Protein AF-A0A969EVA2-F1 (afdb_monomer_lite)

Sequence (92 aa):
ALVEWGRVPAWGVFLILARELTIAGWRVSGQTVPGAAMWGKVKTVVQIIAIALLIAPLGERFQMLATVMFWLAVALTWISGGLYLLPRKSIA

Foldseek 3Di:
DLCVVVLDPPVLVVLLVVLVVVVVVCVVVVDDQPDPPPLVVVLVVLVVVLVCLSPDPDPPVSSVVSHVSSVVSSVSSVVVSVVSVDDPPPPD

Secondary structure (DSSP, 8-state):
-TTTTTSS-HHHHHHHHHHHHHHHHHHHTT------HHHHHHHHHHHHHHHHHHHS---HHHHHHHHHHHHHHHHHHHHHHHHHHSPP----

Radius of gyration: 15.47 Å; chains: 1; bounding box: 37×20×51 Å

pLDDT: mean 79.68, std 11.81, range [41.66, 92.56]

Structure (mmCIF, N/CA/C/O backbone):
data_AF-A0A969EVA2-F1
#
_entry.id   AF-A0A969EVA2-F1
#
loop_
_atom_site.group_PDB
_atom_site.id
_atom_site.type_symbol
_atom_site.label_atom_id
_atom_site.label_alt_id
_atom_site.label_comp_id
_atom_site.label_asym_id
_atom_site.label_entity_id
_atom_site.label_seq_id
_atom_site.pdbx_PDB_ins_code
_atom_site.Cartn_x
_atom_site.Cartn_y
_atom_site.Cartn_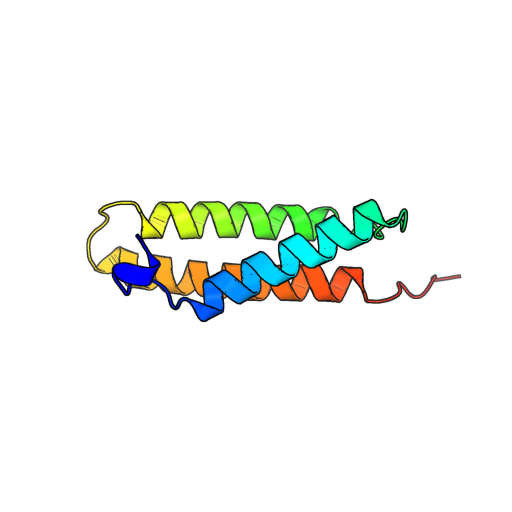z
_atom_site.occupancy
_atom_site.B_iso_or_equiv
_atom_site.auth_seq_id
_atom_site.auth_comp_id
_atom_site.auth_asym_id
_atom_site.auth_atom_id
_atom_site.pdbx_PDB_model_num
ATOM 1 N N . ALA A 1 1 ? -1.209 -6.238 14.702 1.00 61.81 1 ALA A N 1
ATOM 2 C CA . ALA A 1 1 ? -2.082 -5.116 15.110 1.00 61.81 1 ALA A CA 1
ATOM 3 C C . ALA A 1 1 ? -3.314 -4.941 14.207 1.00 61.81 1 ALA A C 1
ATOM 5 O O . ALA A 1 1 ? -4.355 -5.458 14.565 1.00 61.81 1 ALA A O 1
ATOM 6 N N . LEU A 1 2 ? -3.255 -4.284 13.031 1.00 67.94 2 LEU A N 1
ATOM 7 C CA . LEU A 1 2 ? -4.479 -3.960 12.250 1.00 67.94 2 LEU A CA 1
ATOM 8 C C . LEU A 1 2 ? -5.272 -5.184 11.746 1.00 67.94 2 LEU A C 1
ATOM 10 O O . LEU A 1 2 ? -6.500 -5.148 11.709 1.00 67.94 2 LEU A O 1
ATOM 14 N N . VAL A 1 3 ? -4.566 -6.258 11.383 1.00 71.00 3 VAL A N 1
ATOM 15 C CA . VAL A 1 3 ? -5.167 -7.545 10.991 1.00 71.00 3 VAL A CA 1
ATOM 16 C C . VAL A 1 3 ? -5.774 -8.264 12.201 1.00 71.00 3 VAL A C 1
ATOM 18 O O . VAL A 1 3 ? -6.884 -8.774 12.122 1.00 71.00 3 VAL A O 1
ATOM 21 N N . GLU A 1 4 ? -5.078 -8.254 13.339 1.00 71.25 4 GLU A N 1
ATOM 22 C CA . GLU A 1 4 ? -5.540 -8.870 14.596 1.00 71.25 4 GLU A CA 1
ATOM 23 C C . GLU A 1 4 ? -6.743 -8.132 15.195 1.00 71.25 4 GLU A C 1
ATOM 25 O O . GLU A 1 4 ? -7.600 -8.745 15.816 1.00 71.25 4 GLU A O 1
ATOM 30 N N . TRP A 1 5 ? -6.845 -6.822 14.963 1.00 75.69 5 TRP A N 1
ATOM 31 C CA . TRP A 1 5 ? -8.000 -6.002 15.335 1.00 75.69 5 TRP A CA 1
ATOM 32 C C . TRP A 1 5 ? -9.170 -6.121 14.348 1.00 75.69 5 TRP A C 1
A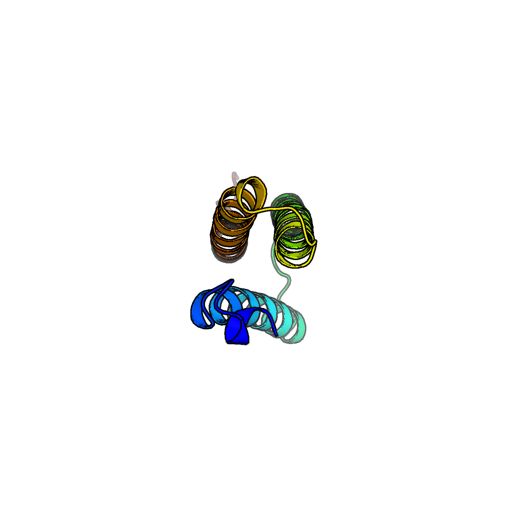TOM 34 O O . TRP A 1 5 ? -10.136 -5.369 14.460 1.00 75.69 5 TRP A O 1
ATOM 44 N N . GLY A 1 6 ? -9.077 -7.005 13.347 1.00 76.19 6 GLY A N 1
ATOM 45 C CA . GLY A 1 6 ? -10.141 -7.257 12.372 1.00 76.19 6 GLY A CA 1
ATOM 46 C C . GLY A 1 6 ? -10.464 -6.075 11.452 1.00 76.19 6 GLY A C 1
ATOM 47 O O . GLY A 1 6 ? -11.467 -6.108 10.746 1.00 76.19 6 GLY A O 1
ATOM 48 N N . ARG A 1 7 ? -9.633 -5.023 11.439 1.00 79.12 7 ARG A N 1
ATOM 49 C CA . ARG A 1 7 ? -9.889 -3.796 10.663 1.00 79.12 7 ARG A CA 1
ATOM 50 C C . ARG A 1 7 ? -9.620 -3.972 9.173 1.00 79.12 7 ARG A C 1
ATOM 52 O O . ARG A 1 7 ? -10.228 -3.294 8.350 1.00 79.12 7 ARG A O 1
ATOM 59 N N . VAL A 1 8 ? -8.694 -4.865 8.834 1.00 85.06 8 VAL A N 1
ATOM 60 C CA . VAL A 1 8 ? -8.359 -5.237 7.458 1.00 85.06 8 VAL A CA 1
ATOM 61 C C . VAL A 1 8 ? -8.078 -6.734 7.369 1.00 85.06 8 VAL A C 1
ATOM 63 O O . VAL A 1 8 ? -7.481 -7.302 8.287 1.00 85.06 8 VAL A O 1
ATOM 66 N N . PRO A 1 9 ? -8.459 -7.395 6.268 1.00 87.44 9 PRO A N 1
ATOM 67 C CA . PRO A 1 9 ? -8.179 -8.809 6.097 1.00 87.44 9 PRO A CA 1
ATOM 68 C C . PRO A 1 9 ? -6.688 -9.065 5.851 1.00 87.44 9 PRO A C 1
ATOM 70 O O . PRO A 1 9 ? -6.047 -8.384 5.045 1.00 87.44 9 PRO A O 1
ATOM 73 N N . ALA A 1 10 ? -6.156 -10.117 6.481 1.00 87.31 10 ALA A N 1
ATOM 74 C CA . ALA A 1 10 ? -4.760 -10.540 6.338 1.00 87.31 10 ALA A CA 1
ATOM 75 C C . ALA A 1 10 ? -4.355 -10.756 4.871 1.00 87.31 10 ALA A C 1
ATOM 77 O O . ALA A 1 10 ? -3.273 -10.354 4.447 1.00 87.31 10 ALA A O 1
ATOM 78 N N . TRP A 1 11 ? -5.251 -11.347 4.078 1.00 89.31 11 TRP A N 1
ATOM 79 C CA . TRP A 1 11 ? -4.989 -11.650 2.674 1.00 89.31 11 TRP A CA 1
ATOM 80 C C . TRP A 1 11 ? -4.837 -10.386 1.816 1.00 89.31 11 TRP A C 1
ATOM 82 O O . TRP A 1 11 ? -4.011 -10.369 0.911 1.00 89.31 11 TRP A O 1
ATOM 92 N N . GLY A 1 12 ? -5.551 -9.297 2.124 1.00 88.06 12 GLY A N 1
ATOM 93 C CA . GLY A 1 12 ? -5.388 -8.024 1.413 1.00 88.06 12 GLY A CA 1
ATOM 94 C C . GLY A 1 12 ? -4.011 -7.402 1.665 1.00 88.06 12 GLY A C 1
ATOM 95 O O . GLY A 1 12 ? -3.363 -6.907 0.743 1.00 88.06 12 GLY A O 1
ATOM 96 N N . VAL A 1 13 ? -3.519 -7.501 2.904 1.00 88.50 13 VAL A N 1
ATOM 97 C CA . VAL A 1 13 ? -2.162 -7.067 3.271 1.00 88.50 13 VAL A CA 1
ATOM 98 C C . VAL A 1 13 ? -1.112 -7.940 2.580 1.00 88.50 13 VAL A C 1
ATOM 100 O O . VAL A 1 13 ? -0.151 -7.417 2.015 1.00 88.50 13 VAL A O 1
ATOM 103 N N . PHE A 1 14 ? -1.322 -9.258 2.559 1.00 90.8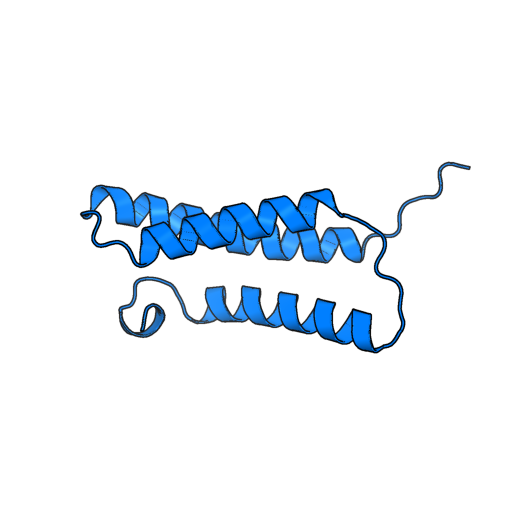8 14 PHE A N 1
ATOM 104 C CA . PHE A 1 14 ? -0.458 -10.197 1.845 1.00 90.88 14 PHE A CA 1
ATOM 105 C C . PHE A 1 14 ? -0.351 -9.862 0.352 1.00 90.88 14 PHE A C 1
ATOM 107 O O . PHE A 1 14 ? 0.754 -9.818 -0.180 1.00 90.88 14 PHE A O 1
ATOM 114 N N . LEU A 1 15 ? -1.467 -9.553 -0.314 1.00 89.44 15 LEU A N 1
ATOM 115 C CA . LEU A 1 15 ? -1.486 -9.162 -1.726 1.00 89.44 15 LEU A CA 1
ATOM 116 C C . LEU A 1 15 ? -0.637 -7.913 -2.009 1.00 89.44 15 LEU A C 1
ATOM 118 O O . LEU A 1 15 ? 0.051 -7.858 -3.030 1.00 89.44 15 LEU A O 1
ATOM 122 N N . ILE A 1 16 ? -0.670 -6.919 -1.115 1.00 89.50 16 ILE A N 1
ATOM 123 C CA . ILE A 1 16 ? 0.176 -5.726 -1.232 1.00 89.50 16 ILE A CA 1
ATOM 124 C C . ILE A 1 16 ? 1.654 -6.112 -1.094 1.00 89.50 16 ILE A C 1
ATOM 126 O O . ILE A 1 16 ? 2.465 -5.761 -1.951 1.00 89.50 16 ILE A O 1
ATOM 130 N N . LEU A 1 17 ? 1.997 -6.867 -0.047 1.00 89.62 17 LEU A N 1
ATOM 131 C CA . LEU A 1 17 ? 3.376 -7.271 0.240 1.00 89.62 17 LEU A CA 1
ATOM 132 C C . LEU A 1 17 ? 3.974 -8.149 -0.861 1.00 89.62 17 LEU A C 1
ATOM 134 O O . LEU A 1 17 ? 5.090 -7.889 -1.307 1.00 89.62 17 LEU A O 1
ATOM 138 N N . ALA A 1 18 ? 3.228 -9.148 -1.336 1.00 89.75 18 ALA A N 1
ATOM 139 C CA . ALA A 1 18 ? 3.656 -10.046 -2.402 1.00 89.75 18 ALA A CA 1
ATOM 140 C C . ALA A 1 18 ? 4.027 -9.262 -3.668 1.00 89.75 18 ALA A C 1
ATOM 142 O O . ALA A 1 18 ? 5.076 -9.498 -4.275 1.00 89.75 18 ALA A O 1
ATOM 143 N N . ARG A 1 19 ? 3.213 -8.266 -4.037 1.00 86.19 19 ARG A N 1
ATOM 144 C CA . ARG A 1 19 ? 3.501 -7.396 -5.179 1.00 86.19 19 ARG A CA 1
ATOM 145 C C . ARG A 1 19 ? 4.759 -6.560 -4.949 1.00 86.19 19 ARG A C 1
ATOM 147 O O . ARG A 1 19 ? 5.599 -6.488 -5.847 1.00 86.19 19 ARG A O 1
ATOM 154 N N . GLU A 1 20 ? 4.892 -5.888 -3.803 1.00 84.38 20 GLU A N 1
ATOM 155 C CA . GLU A 1 20 ? 6.074 -5.052 -3.533 1.00 84.38 20 GLU A CA 1
ATOM 156 C C . GLU A 1 20 ? 7.366 -5.881 -3.542 1.00 84.38 20 GLU A C 1
ATOM 158 O O . GLU A 1 20 ? 8.346 -5.466 -4.163 1.00 84.38 20 GLU A O 1
ATOM 163 N N . LEU A 1 21 ? 7.338 -7.086 -2.961 1.00 88.12 21 LEU A N 1
ATOM 164 C CA . LEU A 1 21 ? 8.464 -8.018 -2.983 1.00 88.12 21 LEU A CA 1
ATOM 165 C C . LEU A 1 21 ? 8.789 -8.496 -4.402 1.00 88.12 21 LEU A C 1
ATOM 167 O O . LEU A 1 21 ? 9.959 -8.548 -4.768 1.00 88.12 21 LEU A O 1
ATOM 171 N N . THR A 1 22 ? 7.777 -8.780 -5.226 1.00 85.38 22 THR A N 1
ATOM 172 C CA . THR A 1 22 ? 7.973 -9.193 -6.627 1.00 85.38 22 THR A CA 1
ATOM 173 C C . THR A 1 22 ? 8.700 -8.113 -7.429 1.00 85.38 22 THR A C 1
ATOM 175 O O . THR A 1 22 ? 9.666 -8.403 -8.130 1.00 85.38 22 THR A O 1
ATOM 178 N N . ILE A 1 23 ? 8.291 -6.846 -7.298 1.00 80.38 23 ILE A N 1
ATOM 179 C CA . ILE A 1 23 ? 8.942 -5.732 -8.006 1.00 80.38 23 ILE A CA 1
ATOM 180 C C . ILE A 1 23 ? 10.336 -5.432 -7.441 1.00 80.38 23 ILE A C 1
ATOM 182 O O . ILE A 1 23 ? 11.242 -5.090 -8.204 1.00 80.38 23 ILE A O 1
ATOM 186 N N . ALA A 1 24 ? 10.532 -5.565 -6.127 1.00 84.19 24 ALA A N 1
ATOM 187 C CA . ALA A 1 24 ? 11.853 -5.447 -5.519 1.00 84.19 24 ALA A CA 1
ATOM 188 C C . ALA A 1 24 ? 12.800 -6.551 -6.022 1.00 84.19 24 ALA A C 1
ATOM 190 O O . ALA A 1 24 ? 13.900 -6.243 -6.474 1.00 84.19 24 ALA A O 1
ATOM 191 N N . GLY A 1 25 ? 12.350 -7.808 -6.037 1.00 84.94 25 GLY A N 1
ATOM 192 C CA . GLY A 1 25 ? 13.109 -8.947 -6.558 1.00 84.94 25 GLY A CA 1
ATOM 193 C C . GLY A 1 25 ? 13.442 -8.808 -8.045 1.00 84.94 25 GLY A C 1
ATOM 194 O O . GLY A 1 25 ? 14.576 -9.056 -8.446 1.00 84.94 25 GLY A O 1
ATOM 195 N N . TRP A 1 26 ? 12.499 -8.312 -8.851 1.00 80.25 26 TRP A N 1
ATOM 196 C CA . TRP A 1 26 ? 12.720 -8.025 -10.274 1.00 80.25 26 TRP A CA 1
ATOM 197 C C . TRP A 1 26 ? 13.816 -6.976 -10.499 1.00 80.25 26 TRP A C 1
ATOM 199 O O . TRP A 1 26 ? 14.625 -7.090 -11.413 1.00 80.25 26 TRP A O 1
ATOM 209 N N . ARG A 1 27 ? 13.887 -5.943 -9.654 1.00 77.00 27 ARG A N 1
ATOM 210 C CA . ARG A 1 27 ? 14.972 -4.954 -9.735 1.00 77.00 27 ARG A CA 1
ATOM 211 C C . ARG A 1 27 ? 16.328 -5.546 -9.372 1.00 77.00 27 ARG A C 1
ATOM 213 O O . ARG A 1 27 ? 17.325 -5.182 -9.987 1.00 77.00 27 ARG A O 1
ATOM 220 N N . VAL A 1 28 ? 16.362 -6.445 -8.390 1.00 83.94 28 VAL A N 1
ATOM 221 C CA . VAL A 1 28 ? 17.597 -7.118 -7.962 1.00 83.94 28 VAL A CA 1
ATOM 222 C C . VAL A 1 28 ? 18.144 -8.038 -9.058 1.00 83.94 28 VAL A C 1
ATOM 224 O O . VAL A 1 28 ? 19.357 -8.153 -9.188 1.00 83.94 28 VAL A O 1
ATOM 227 N N . SER A 1 29 ? 17.292 -8.627 -9.905 1.00 82.44 29 SER A N 1
ATOM 228 C CA . SER A 1 29 ? 17.732 -9.479 -11.023 1.00 82.44 29 SER A CA 1
ATOM 229 C C . SER A 1 29 ? 18.336 -8.715 -12.214 1.00 82.44 29 SER A C 1
ATOM 231 O O . SER A 1 29 ? 18.645 -9.321 -13.238 1.00 82.44 29 SER A O 1
ATOM 233 N N . GLY A 1 30 ? 18.518 -7.393 -12.107 1.00 71.94 30 GLY A N 1
ATOM 234 C CA . GLY A 1 30 ? 19.145 -6.567 -13.145 1.00 71.94 30 GLY A CA 1
ATOM 235 C C . GLY A 1 30 ? 18.227 -6.225 -14.319 1.00 71.94 30 GLY A C 1
ATOM 236 O O . GLY A 1 30 ? 18.654 -5.553 -15.257 1.00 71.94 30 GLY A O 1
ATOM 237 N N . GLN A 1 31 ? 16.957 -6.636 -14.276 1.00 69.88 31 GLN A N 1
ATOM 238 C CA . GLN A 1 31 ? 15.984 -6.246 -15.285 1.00 69.88 31 GLN A CA 1
ATOM 239 C C . GLN A 1 31 ? 15.468 -4.827 -15.014 1.00 69.88 31 GLN A C 1
ATOM 241 O O . GLN A 1 31 ? 14.882 -4.524 -13.969 1.00 69.88 31 GLN A O 1
ATOM 246 N N . THR A 1 32 ? 15.669 -3.935 -15.982 1.00 61.91 32 THR A N 1
ATOM 247 C CA . THR A 1 32 ? 15.154 -2.567 -15.947 1.00 61.91 32 THR A CA 1
ATOM 248 C C . THR A 1 32 ? 13.642 -2.576 -16.116 1.00 61.91 32 THR A C 1
ATOM 250 O O . THR A 1 32 ? 13.103 -2.781 -17.198 1.00 61.91 32 THR A O 1
ATOM 253 N N . VAL A 1 33 ? 12.941 -2.330 -15.011 1.00 62.88 33 VAL A N 1
ATOM 254 C CA . VAL A 1 33 ? 11.485 -2.184 -14.989 1.00 62.88 33 VAL A CA 1
ATOM 255 C C . VAL A 1 33 ? 11.088 -0.937 -15.805 1.00 62.88 33 VAL A C 1
ATOM 257 O O . VAL A 1 33 ? 11.456 0.173 -15.401 1.00 62.88 33 VAL A O 1
ATOM 260 N N . PRO A 1 34 ? 10.336 -1.070 -16.921 1.00 61.88 34 PRO A N 1
ATOM 261 C CA . PRO A 1 34 ? 9.929 0.064 -17.745 1.00 61.88 34 PRO A CA 1
ATOM 262 C C . PRO A 1 34 ? 9.132 1.080 -16.924 1.00 61.88 34 PRO A C 1
ATOM 264 O O . PRO A 1 34 ? 8.224 0.739 -16.165 1.00 61.88 34 PRO A O 1
ATOM 267 N N . GLY A 1 35 ? 9.502 2.354 -17.038 1.00 60.31 35 GLY A N 1
ATOM 268 C CA . GLY A 1 35 ? 9.048 3.408 -16.137 1.00 60.31 35 GLY A CA 1
ATOM 269 C C . GLY A 1 35 ? 7.562 3.756 -16.254 1.00 60.31 35 GLY A C 1
ATOM 270 O O . GLY A 1 35 ? 7.203 4.732 -16.904 1.00 60.31 35 GLY A O 1
ATOM 271 N N . ALA A 1 36 ? 6.698 3.068 -15.506 1.00 59.56 36 ALA A N 1
ATOM 272 C CA . ALA A 1 36 ? 5.365 3.556 -15.133 1.00 59.56 36 ALA A CA 1
ATOM 273 C C . ALA A 1 36 ? 5.441 4.496 -13.905 1.00 59.56 36 ALA A C 1
ATOM 275 O O . ALA A 1 36 ? 4.722 4.327 -12.918 1.00 59.56 36 ALA A O 1
ATOM 276 N N . ALA A 1 37 ? 6.360 5.472 -13.930 1.00 66.69 37 ALA A N 1
ATOM 277 C CA . ALA A 1 37 ? 6.757 6.282 -12.769 1.00 66.69 37 ALA A CA 1
ATOM 278 C C . ALA A 1 37 ? 5.593 7.011 -12.067 1.00 66.69 37 ALA A C 1
ATOM 280 O O . ALA A 1 37 ? 5.663 7.261 -10.866 1.00 66.69 37 ALA A O 1
ATOM 281 N N . MET A 1 38 ? 4.511 7.321 -12.787 1.00 72.75 38 MET A N 1
ATOM 282 C CA . MET A 1 38 ? 3.329 7.981 -12.221 1.00 72.75 38 MET A CA 1
ATOM 283 C C . MET A 1 38 ? 2.433 7.022 -11.426 1.00 72.75 38 MET A C 1
ATOM 285 O O . MET A 1 38 ? 2.025 7.348 -10.314 1.00 72.75 38 MET A O 1
ATOM 289 N N . TRP A 1 39 ? 2.198 5.805 -11.923 1.00 75.25 39 TRP A N 1
ATOM 290 C CA . TRP A 1 39 ? 1.362 4.805 -11.241 1.00 75.25 39 TRP A CA 1
ATOM 291 C C . TRP A 1 39 ? 1.980 4.330 -9.926 1.00 75.25 39 TRP A C 1
ATOM 293 O O . TRP A 1 39 ? 1.276 4.105 -8.942 1.00 75.25 39 TRP A O 1
ATOM 303 N N . GLY A 1 40 ? 3.313 4.258 -9.884 1.00 74.94 40 GLY A N 1
ATOM 304 C CA . GLY A 1 40 ? 4.063 3.980 -8.663 1.00 74.94 40 GLY A CA 1
ATOM 305 C C . GLY A 1 40 ? 3.960 5.075 -7.592 1.00 74.94 40 GLY A C 1
ATOM 306 O O . GLY A 1 40 ? 4.111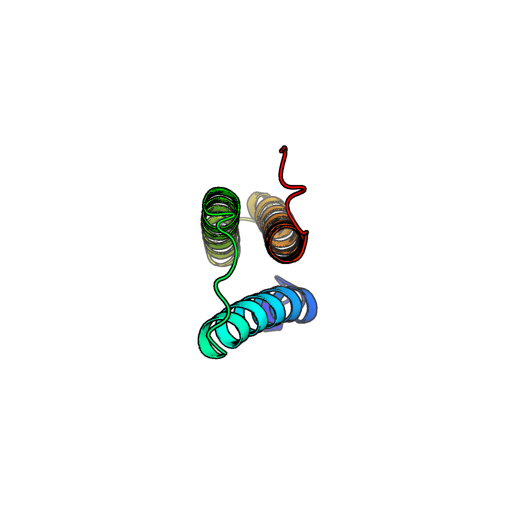 4.752 -6.421 1.00 74.94 40 GLY A O 1
ATOM 307 N N . LYS A 1 41 ? 3.681 6.334 -7.958 1.00 82.44 41 LYS A N 1
ATOM 308 C CA . LYS A 1 41 ? 3.475 7.444 -7.005 1.00 82.44 41 LYS A CA 1
ATOM 309 C C . LYS A 1 41 ? 2.035 7.507 -6.501 1.00 82.44 41 LYS A C 1
ATOM 311 O O . LYS A 1 41 ? 1.800 7.729 -5.320 1.00 82.44 41 LYS A O 1
ATOM 316 N N . VAL A 1 42 ? 1.059 7.277 -7.382 1.00 83.81 42 VAL A N 1
ATOM 317 C CA . VAL A 1 42 ? -0.361 7.280 -6.993 1.00 83.81 42 VAL A CA 1
ATOM 318 C C . VAL A 1 42 ? -0.648 6.157 -5.997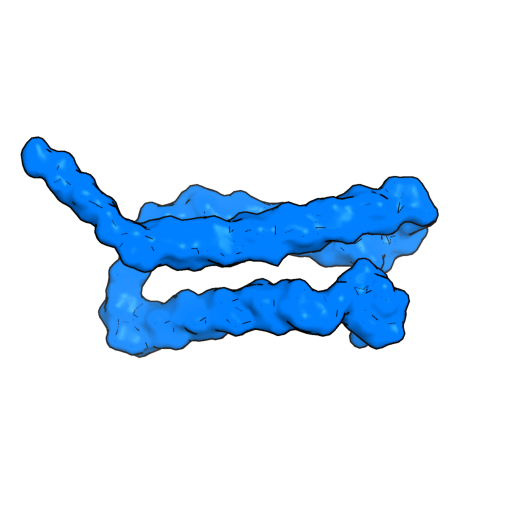 1.00 83.81 42 VAL A C 1
ATOM 320 O O . VAL A 1 42 ? -1.284 6.405 -4.974 1.00 83.81 42 VAL A O 1
ATOM 323 N N . LYS A 1 43 ? -0.116 4.946 -6.230 1.00 85.94 43 LYS A N 1
ATOM 324 C CA . LYS A 1 43 ? -0.298 3.830 -5.287 1.00 85.94 43 LYS A CA 1
ATOM 325 C C . LYS A 1 43 ? 0.214 4.175 -3.880 1.00 85.94 43 LYS A C 1
ATOM 327 O O . LYS A 1 43 ? -0.446 3.825 -2.911 1.00 85.94 43 LYS A O 1
ATOM 332 N N . THR A 1 44 ? 1.359 4.863 -3.757 1.00 86.56 44 THR A N 1
ATOM 333 C CA . THR A 1 44 ? 1.985 5.118 -2.450 1.00 86.56 44 THR A CA 1
ATOM 334 C C . THR A 1 44 ? 1.222 6.182 -1.682 1.00 86.56 44 THR A C 1
ATOM 336 O O . THR A 1 44 ? 0.994 6.014 -0.491 1.00 86.56 44 THR A O 1
ATOM 339 N N . VAL A 1 45 ? 0.753 7.233 -2.361 1.00 90.19 45 VAL A N 1
ATOM 340 C CA . VAL A 1 45 ? -0.113 8.249 -1.746 1.00 90.19 45 VAL A CA 1
ATOM 341 C C . VAL A 1 45 ? -1.398 7.606 -1.219 1.00 90.19 45 VAL A C 1
ATOM 343 O O . VAL A 1 45 ? -1.756 7.813 -0.062 1.00 90.19 45 VAL A O 1
ATOM 346 N N . VAL A 1 46 ? -2.055 6.763 -2.022 1.00 89.12 46 VAL A N 1
ATOM 347 C CA . VAL A 1 46 ? -3.294 6.083 -1.611 1.00 89.12 46 VAL A CA 1
ATOM 348 C C . VAL A 1 46 ? -3.052 5.100 -0.460 1.00 89.12 46 VAL A C 1
ATOM 350 O O . VAL A 1 46 ? -3.839 5.072 0.483 1.00 89.12 46 VAL A O 1
ATOM 353 N N . GLN A 1 47 ? -1.948 4.345 -0.483 1.00 87.62 47 GLN A N 1
ATOM 354 C CA . GLN A 1 47 ? -1.564 3.445 0.612 1.00 87.62 47 GLN A CA 1
ATOM 355 C C . GLN A 1 47 ? -1.311 4.195 1.924 1.00 87.62 47 GLN A C 1
ATOM 357 O O . GLN A 1 47 ? -1.799 3.769 2.970 1.00 87.62 47 GLN A O 1
ATOM 362 N N . ILE A 1 48 ? -0.584 5.314 1.879 1.00 92.56 48 ILE A N 1
ATOM 363 C CA . ILE A 1 48 ? -0.306 6.130 3.068 1.00 92.56 48 ILE A CA 1
ATOM 364 C C . ILE A 1 48 ? -1.613 6.676 3.650 1.00 92.56 48 ILE A C 1
ATOM 366 O O . ILE A 1 48 ? -1.827 6.567 4.856 1.00 92.56 48 ILE A O 1
ATOM 370 N N . ILE A 1 49 ? -2.516 7.193 2.808 1.00 90.75 49 ILE A N 1
ATOM 371 C CA . ILE A 1 49 ? -3.827 7.689 3.253 1.00 90.75 49 ILE A CA 1
ATOM 372 C C . ILE A 1 49 ? -4.656 6.559 3.877 1.00 90.75 49 ILE A C 1
ATOM 374 O O . ILE A 1 49 ? -5.229 6.745 4.948 1.00 90.75 49 ILE A O 1
ATOM 378 N N . ALA A 1 50 ? -4.696 5.378 3.252 1.00 88.50 50 ALA A N 1
ATOM 379 C CA . ALA A 1 50 ? -5.428 4.228 3.777 1.00 88.50 50 ALA A CA 1
ATOM 380 C C . ALA A 1 50 ? -4.926 3.819 5.170 1.00 88.50 50 ALA A C 1
ATOM 382 O O . ALA A 1 50 ? -5.722 3.654 6.092 1.00 88.50 50 ALA A O 1
ATOM 383 N N . ILE A 1 51 ? -3.607 3.708 5.348 1.00 88.00 51 ILE A N 1
ATOM 384 C CA . ILE A 1 51 ? -3.000 3.342 6.635 1.00 88.00 51 ILE A CA 1
ATOM 385 C C . ILE A 1 51 ? -3.249 4.430 7.686 1.00 88.00 51 ILE A C 1
ATOM 387 O O . ILE A 1 51 ? -3.626 4.107 8.812 1.00 88.00 51 ILE A O 1
ATOM 391 N N . ALA A 1 52 ? -3.094 5.707 7.324 1.00 90.38 52 ALA A N 1
ATOM 392 C CA . ALA A 1 52 ? -3.353 6.822 8.230 1.00 90.38 52 ALA A CA 1
ATOM 393 C C . ALA A 1 52 ? -4.802 6.806 8.746 1.00 90.38 52 ALA A C 1
ATOM 395 O O . ALA A 1 52 ? -5.022 6.928 9.950 1.00 90.38 52 ALA A O 1
ATOM 396 N N . LEU A 1 53 ? -5.780 6.575 7.861 1.00 87.62 53 LEU A N 1
ATOM 397 C CA . LEU A 1 53 ? -7.195 6.462 8.229 1.00 87.62 53 LEU A CA 1
ATOM 398 C C . LEU A 1 53 ? -7.501 5.219 9.078 1.00 87.62 53 LEU A C 1
ATOM 400 O O . LEU A 1 53 ? -8.357 5.283 9.954 1.00 87.62 53 LEU A O 1
ATOM 404 N N . LEU A 1 54 ? -6.817 4.095 8.840 1.00 85.56 54 LEU A N 1
ATOM 405 C CA . LEU A 1 54 ? -7.019 2.854 9.600 1.00 85.56 54 LEU A CA 1
ATOM 406 C C . LEU A 1 54 ? -6.477 2.929 11.035 1.00 85.56 54 LEU A C 1
ATOM 408 O O . LEU A 1 54 ? -7.058 2.312 11.935 1.00 85.56 54 LEU A O 1
ATOM 412 N N . ILE A 1 55 ? -5.364 3.643 11.234 1.00 86.38 55 ILE A N 1
ATOM 413 C CA . ILE A 1 55 ? -4.699 3.800 12.537 1.00 86.38 55 ILE A CA 1
ATOM 414 C C . ILE A 1 55 ? -5.340 4.921 13.358 1.00 86.38 55 ILE A C 1
ATOM 416 O O . ILE A 1 55 ? -5.464 4.787 14.575 1.00 86.38 55 ILE A O 1
ATOM 420 N N . ALA A 1 56 ? -5.742 6.023 12.720 1.00 86.50 56 ALA A N 1
ATOM 421 C CA . ALA A 1 56 ? -6.299 7.163 13.434 1.00 86.50 56 ALA A CA 1
ATOM 422 C C . ALA A 1 56 ? -7.613 6.784 14.158 1.00 86.50 56 ALA A C 1
ATOM 424 O O . ALA A 1 56 ? -8.464 6.107 13.573 1.00 86.50 56 ALA A O 1
ATOM 425 N N . PRO A 1 57 ? -7.830 7.229 15.414 1.00 80.25 57 PRO A N 1
ATOM 426 C CA . PRO A 1 57 ? -9.053 6.967 16.177 1.00 80.25 57 PRO A CA 1
ATOM 427 C C . PRO A 1 57 ? -10.197 7.891 15.725 1.00 80.25 57 PRO A C 1
ATOM 429 O O . PRO A 1 57 ? -10.861 8.549 16.522 1.00 80.25 57 PRO A O 1
ATOM 432 N N . LEU A 1 58 ? -10.404 7.976 14.415 1.00 77.38 58 LEU A N 1
ATOM 433 C CA . LEU A 1 58 ? -11.510 8.691 13.804 1.00 77.38 58 LEU A CA 1
ATOM 434 C C . LEU A 1 58 ? -12.731 7.773 13.934 1.00 77.38 58 LEU A C 1
ATOM 436 O O . LEU A 1 58 ? -12.650 6.602 13.568 1.00 77.38 58 LEU A O 1
ATOM 440 N N . GLY A 1 59 ? -13.822 8.260 14.528 1.00 79.69 59 GLY A N 1
ATOM 441 C CA . GLY A 1 59 ? -15.007 7.447 14.841 1.00 79.69 59 GLY A CA 1
ATOM 442 C C . GLY A 1 59 ? -15.581 6.667 13.646 1.00 79.69 59 GLY A C 1
ATOM 443 O O . GLY A 1 59 ? -15.147 6.825 12.508 1.00 79.69 59 GLY A O 1
ATOM 444 N N . GLU A 1 60 ? -16.608 5.848 13.881 1.00 79.19 60 GLU A N 1
ATOM 445 C CA . GLU A 1 60 ? -17.128 4.847 12.924 1.00 79.19 60 GLU A CA 1
ATOM 446 C C . GLU A 1 60 ? -17.378 5.356 11.491 1.00 79.19 60 GLU A C 1
ATOM 448 O O . GLU A 1 60 ? -17.159 4.625 10.527 1.00 79.19 60 GLU A O 1
ATOM 453 N N . ARG A 1 61 ? -17.734 6.638 11.321 1.00 80.12 61 ARG A N 1
ATOM 454 C CA . ARG A 1 61 ? -17.908 7.285 10.004 1.00 80.12 61 ARG A CA 1
ATOM 455 C C . ARG A 1 61 ? -16.673 7.178 9.101 1.00 80.12 61 ARG A C 1
ATOM 457 O O . ARG A 1 61 ? -16.811 7.093 7.885 1.00 80.12 61 ARG A O 1
ATOM 464 N N . PHE A 1 62 ? -15.475 7.173 9.681 1.00 84.94 62 PHE A N 1
ATOM 465 C CA . PHE A 1 62 ? -14.217 7.076 8.943 1.00 84.94 62 PHE A CA 1
ATOM 466 C C . PHE A 1 62 ? -13.753 5.635 8.734 1.00 84.94 62 PHE A C 1
ATOM 468 O O . PHE A 1 62 ? -12.907 5.412 7.872 1.00 84.94 62 PHE A O 1
ATOM 475 N N . GLN A 1 63 ? -14.318 4.650 9.445 1.00 83.56 63 GLN A N 1
ATOM 476 C CA . GLN A 1 63 ? -13.959 3.244 9.242 1.00 83.56 63 GLN A CA 1
ATOM 477 C C . GLN A 1 63 ? -14.351 2.766 7.844 1.00 83.56 63 GLN A C 1
ATOM 479 O O . GLN A 1 63 ? -13.530 2.166 7.158 1.00 83.56 63 GLN A O 1
ATOM 484 N N . MET A 1 64 ? -15.557 3.108 7.376 1.00 86.50 64 MET A N 1
ATOM 485 C CA . MET A 1 64 ? -15.988 2.770 6.015 1.00 86.50 64 MET A CA 1
ATOM 486 C C . MET A 1 64 ? -15.058 3.391 4.964 1.00 86.50 64 MET A C 1
ATOM 488 O O . MET A 1 64 ? -14.627 2.705 4.037 1.00 86.50 64 MET A O 1
ATOM 492 N N . LEU A 1 65 ? -14.690 4.665 5.138 1.00 88.56 65 LEU A N 1
ATOM 493 C CA . LEU A 1 65 ? -13.746 5.342 4.249 1.00 88.56 65 LEU A CA 1
ATOM 494 C C . LEU A 1 65 ? -12.366 4.672 4.281 1.00 88.56 65 LEU A C 1
ATOM 496 O O . LEU A 1 65 ? -11.780 4.437 3.228 1.00 88.56 65 LEU A O 1
ATOM 500 N N . ALA A 1 66 ? -11.862 4.320 5.464 1.00 88.12 66 ALA A N 1
ATOM 501 C CA . ALA A 1 66 ? -10.585 3.637 5.633 1.00 88.12 66 ALA A CA 1
ATOM 502 C C . ALA A 1 66 ? -10.568 2.276 4.918 1.00 88.12 66 ALA A C 1
ATOM 504 O O . ALA A 1 66 ? -9.610 1.960 4.213 1.00 88.12 66 ALA A O 1
ATOM 505 N N . THR A 1 67 ? -11.649 1.497 5.028 1.00 88.56 67 THR A N 1
ATOM 506 C CA . THR A 1 67 ? -11.799 0.212 4.333 1.00 88.56 67 THR A CA 1
ATOM 507 C C . THR A 1 67 ? -11.874 0.385 2.815 1.00 88.56 67 THR A C 1
ATOM 509 O O . THR A 1 67 ? -11.220 -0.360 2.086 1.00 88.56 67 THR A O 1
ATOM 512 N N . VAL A 1 68 ? -12.611 1.381 2.312 1.00 90.88 68 VAL A N 1
ATOM 513 C CA . VAL A 1 68 ? -12.658 1.684 0.868 1.00 90.88 68 VAL A CA 1
ATOM 514 C C . VAL A 1 68 ? -11.277 2.094 0.357 1.00 90.88 68 VAL A C 1
ATOM 516 O O . VAL A 1 68 ? -10.816 1.577 -0.659 1.00 90.88 68 VAL A O 1
ATOM 519 N N . MET A 1 69 ? -10.584 2.971 1.084 1.00 90.38 69 MET A N 1
ATOM 520 C CA . MET A 1 69 ? -9.230 3.405 0.740 1.00 90.38 69 MET A CA 1
ATOM 521 C C . MET A 1 69 ? -8.229 2.249 0.772 1.00 90.38 69 MET A C 1
ATOM 523 O O . MET A 1 69 ? -7.344 2.187 -0.079 1.00 90.38 69 MET A O 1
ATOM 527 N N . PHE A 1 70 ? -8.387 1.301 1.697 1.00 91.75 70 PHE A N 1
ATOM 528 C CA . PHE A 1 70 ? -7.592 0.077 1.729 1.00 91.75 70 PHE A CA 1
ATOM 529 C C . PHE A 1 70 ? -7.807 -0.775 0.474 1.00 91.75 70 PHE A C 1
ATOM 531 O O . PHE A 1 70 ? -6.836 -1.162 -0.173 1.00 91.75 70 PHE A O 1
ATOM 538 N N . TRP A 1 71 ? -9.055 -1.024 0.071 1.00 91.88 71 TRP A N 1
ATOM 539 C CA . TRP A 1 71 ? -9.331 -1.788 -1.150 1.00 91.88 71 TRP A CA 1
ATOM 540 C C . TRP A 1 71 ? -8.874 -1.068 -2.417 1.00 91.88 71 TRP A C 1
ATOM 542 O O . TRP A 1 71 ? -8.344 -1.706 -3.328 1.00 91.88 71 TRP A O 1
ATOM 552 N N . LEU A 1 72 ? -8.993 0.261 -2.452 1.00 91.75 72 LEU A N 1
ATOM 553 C CA . LEU A 1 72 ? -8.443 1.078 -3.527 1.00 91.75 72 LEU A CA 1
ATOM 554 C C . LEU A 1 72 ? -6.915 0.959 -3.591 1.00 91.75 72 LEU A C 1
ATOM 556 O O . LEU A 1 72 ? -6.354 0.812 -4.677 1.00 91.75 72 LEU A O 1
ATOM 560 N N . ALA A 1 73 ? -6.242 0.968 -2.437 1.00 90.12 73 ALA A N 1
ATOM 561 C CA . ALA A 1 73 ? -4.805 0.748 -2.351 1.00 90.12 73 ALA A CA 1
ATOM 562 C C . ALA A 1 73 ? -4.423 -0.626 -2.917 1.00 90.12 73 ALA A C 1
ATOM 564 O O . ALA A 1 73 ? -3.556 -0.690 -3.785 1.00 90.12 73 ALA A O 1
ATOM 565 N N . VAL A 1 74 ? -5.110 -1.701 -2.505 1.00 90.69 74 VAL A N 1
ATOM 566 C CA . VAL A 1 74 ? -4.897 -3.060 -3.037 1.00 90.69 74 VAL A CA 1
ATOM 567 C C . VAL A 1 74 ? -5.058 -3.073 -4.562 1.00 90.69 74 VAL A C 1
ATOM 569 O O . VAL A 1 74 ? -4.156 -3.526 -5.268 1.00 90.69 74 VAL A O 1
ATOM 572 N N . ALA A 1 75 ? -6.156 -2.527 -5.092 1.00 90.12 75 ALA A N 1
ATOM 573 C CA . ALA A 1 75 ? -6.412 -2.495 -6.531 1.00 90.12 75 ALA A CA 1
ATOM 574 C C . ALA A 1 75 ? -5.313 -1.740 -7.300 1.00 90.12 75 ALA A C 1
ATOM 576 O O . ALA A 1 75 ? -4.771 -2.255 -8.279 1.00 90.12 75 ALA A O 1
ATOM 577 N N . LEU A 1 76 ? -4.911 -0.555 -6.830 1.00 87.12 76 LEU A N 1
ATOM 578 C CA . LEU A 1 76 ? -3.838 0.233 -7.447 1.00 87.12 76 LEU A CA 1
ATOM 579 C C . LEU A 1 76 ? -2.475 -0.467 -7.375 1.00 87.12 76 LEU A C 1
ATOM 581 O O . LEU A 1 76 ? -1.670 -0.363 -8.308 1.00 87.12 76 LEU A O 1
ATOM 585 N N . THR A 1 77 ? -2.198 -1.207 -6.302 1.00 87.94 77 THR A N 1
ATOM 586 C CA . THR A 1 77 ? -0.976 -2.007 -6.175 1.00 87.94 77 THR A CA 1
ATOM 587 C C . THR A 1 77 ? -0.890 -3.061 -7.282 1.00 87.94 77 THR A C 1
ATOM 589 O O . THR A 1 77 ? 0.158 -3.184 -7.926 1.00 87.94 77 THR A O 1
ATOM 592 N N . TRP A 1 78 ? -1.992 -3.751 -7.577 1.00 86.75 78 TRP A N 1
ATOM 593 C CA . TRP A 1 78 ? -2.048 -4.755 -8.642 1.00 86.75 78 TRP A CA 1
ATOM 594 C C . TRP A 1 78 ? -2.088 -4.147 -10.042 1.00 86.75 78 TRP A C 1
ATOM 596 O O . TRP A 1 78 ? -1.316 -4.579 -10.893 1.00 86.75 78 TRP A O 1
ATOM 606 N N . ILE A 1 79 ? -2.885 -3.098 -10.274 1.00 85.31 79 ILE A N 1
ATOM 607 C CA . ILE A 1 79 ? -2.940 -2.390 -11.567 1.00 85.31 79 ILE A CA 1
ATOM 608 C C . ILE A 1 79 ? -1.564 -1.834 -11.931 1.00 85.31 79 ILE A C 1
ATOM 610 O O . ILE A 1 79 ? -1.085 -2.034 -13.046 1.00 85.31 79 ILE A O 1
ATOM 614 N N . SER A 1 80 ? -0.886 -1.183 -10.979 1.00 81.00 80 SER A N 1
ATOM 615 C CA . SER A 1 80 ? 0.472 -0.697 -11.219 1.00 81.00 80 SER A CA 1
ATOM 616 C C . SER A 1 80 ? 1.421 -1.855 -11.522 1.00 81.00 80 SER A C 1
ATOM 618 O O . SER A 1 80 ? 2.231 -1.726 -12.426 1.00 81.00 80 SER A O 1
ATOM 620 N N . GLY A 1 81 ? 1.311 -2.983 -10.804 1.00 77.06 81 GLY A N 1
ATOM 621 C CA . GLY A 1 81 ? 2.082 -4.207 -11.050 1.00 77.06 81 GLY A CA 1
ATOM 622 C C . GLY A 1 81 ? 1.884 -4.772 -12.459 1.00 77.06 81 GLY A C 1
ATOM 623 O O . GLY A 1 81 ? 2.860 -4.986 -13.168 1.00 77.06 81 GLY A O 1
ATOM 624 N N . GLY A 1 82 ? 0.635 -4.944 -12.894 1.00 78.62 82 GLY A N 1
ATOM 625 C CA . GLY A 1 82 ? 0.306 -5.450 -14.228 1.00 78.62 82 GLY A CA 1
ATOM 626 C C . GLY A 1 82 ? 0.763 -4.513 -15.345 1.00 78.62 82 GLY A C 1
ATOM 627 O O . GLY A 1 82 ? 1.309 -4.972 -16.343 1.00 78.62 82 GLY A O 1
ATOM 628 N N . LEU A 1 83 ? 0.640 -3.196 -15.156 1.00 71.75 83 LEU A N 1
ATOM 629 C CA . LEU A 1 83 ? 1.117 -2.218 -16.135 1.00 71.75 83 LEU A CA 1
ATOM 630 C C . LEU A 1 83 ? 2.645 -2.239 -16.310 1.00 71.75 83 LEU A C 1
ATOM 632 O O . LEU A 1 83 ? 3.123 -1.902 -17.388 1.00 71.75 83 LEU A O 1
ATOM 636 N N . TYR A 1 84 ? 3.412 -2.658 -15.295 1.00 66.69 84 TYR A N 1
ATOM 637 C CA . TYR A 1 84 ? 4.857 -2.883 -15.444 1.00 66.69 84 TYR A CA 1
ATOM 638 C C . TYR A 1 84 ? 5.186 -4.088 -16.331 1.00 66.69 84 TYR A C 1
ATOM 640 O O . TYR A 1 84 ? 6.234 -4.092 -16.972 1.00 66.69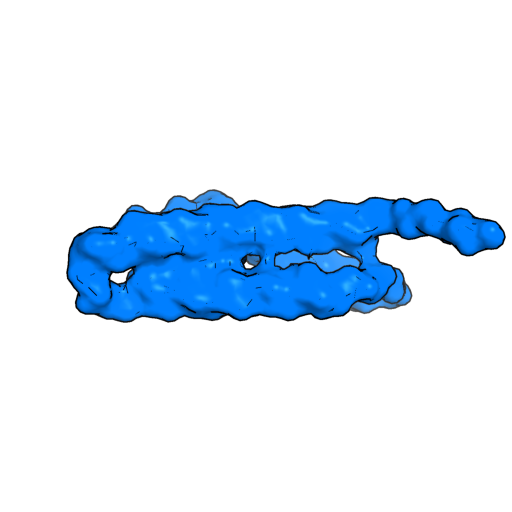 84 TYR A O 1
ATOM 648 N N . LEU A 1 85 ? 4.311 -5.096 -16.356 1.00 66.81 85 LEU A N 1
ATOM 649 C CA . LEU A 1 85 ? 4.497 -6.324 -17.131 1.00 66.81 85 LEU A CA 1
ATOM 650 C C . LEU A 1 85 ? 3.967 -6.206 -18.562 1.00 66.81 85 LEU A C 1
ATOM 652 O O . LEU A 1 85 ? 4.350 -6.998 -19.420 1.00 66.81 85 LEU A O 1
ATOM 656 N N . LEU A 1 86 ? 3.089 -5.236 -18.833 1.00 65.69 86 LEU A N 1
ATOM 657 C CA . LEU A 1 86 ? 2.566 -5.021 -20.175 1.00 65.69 86 LEU A CA 1
ATOM 658 C C . LEU A 1 86 ? 3.661 -4.436 -21.083 1.00 65.69 86 LEU A C 1
ATOM 660 O O . LEU A 1 86 ? 4.157 -3.335 -20.819 1.00 65.69 86 LEU A O 1
ATOM 664 N N . PRO A 1 87 ? 4.020 -5.118 -22.185 1.00 55.19 87 PRO A N 1
ATOM 665 C CA . PRO A 1 87 ? 4.941 -4.559 -23.159 1.00 55.19 87 PRO A CA 1
ATOM 666 C C . PRO A 1 87 ? 4.301 -3.321 -23.794 1.00 55.19 87 PRO A C 1
ATOM 668 O O . PRO A 1 87 ? 3.207 -3.388 -24.360 1.00 55.19 87 PRO A O 1
ATOM 671 N N . ARG A 1 88 ? 4.978 -2.166 -23.725 1.00 54.72 88 ARG A N 1
ATOM 672 C CA . ARG A 1 88 ? 4.609 -1.028 -24.575 1.00 54.72 88 ARG A CA 1
ATOM 673 C C . ARG A 1 88 ? 4.782 -1.478 -26.021 1.00 54.72 88 ARG A C 1
ATOM 675 O O . ARG A 1 88 ? 5.890 -1.822 -26.424 1.00 54.72 88 ARG A O 1
ATOM 682 N N . LYS A 1 89 ? 3.703 -1.440 -26.808 1.00 48.31 89 LYS A N 1
ATOM 683 C CA . LYS A 1 89 ? 3.830 -1.432 -28.266 1.00 48.31 89 LYS A CA 1
ATOM 684 C C . LYS A 1 89 ? 4.697 -0.222 -28.608 1.00 48.31 89 LYS A C 1
ATOM 686 O O . LYS A 1 89 ? 4.291 0.909 -28.344 1.00 48.31 89 LYS A O 1
ATOM 691 N N . SER A 1 90 ? 5.907 -0.475 -29.101 1.00 44.03 90 SER A N 1
ATOM 692 C CA . SER A 1 90 ? 6.723 0.545 -29.747 1.00 44.03 90 SER A CA 1
ATOM 693 C C . SER A 1 90 ? 5.874 1.105 -30.878 1.00 44.03 90 SER A C 1
ATOM 695 O O . SER A 1 90 ? 5.574 0.382 -31.825 1.00 44.03 90 SER A O 1
ATOM 697 N N . ILE A 1 91 ? 5.402 2.340 -30.739 1.00 52.31 91 ILE A N 1
ATOM 698 C CA . ILE A 1 91 ? 4.870 3.064 -31.887 1.00 52.31 91 ILE A CA 1
ATOM 699 C C . ILE A 1 91 ? 6.121 3.417 -32.689 1.00 52.31 91 ILE A C 1
ATOM 701 O O . ILE A 1 91 ? 6.928 4.225 -32.228 1.00 52.31 91 ILE A O 1
ATOM 705 N N . ALA A 1 92 ? 6.341 2.639 -33.750 1.00 41.66 92 ALA A N 1
ATOM 706 C CA . ALA A 1 92 ? 7.395 2.836 -34.737 1.00 41.66 92 ALA A CA 1
ATOM 707 C C . ALA A 1 92 ? 7.170 4.134 -35.519 1.00 41.66 92 ALA A C 1
ATOM 709 O O . ALA A 1 92 ? 5.985 4.504 -35.696 1.00 41.66 92 ALA A O 1
#